Protein AF-A0A7C3M2K3-F1 (afdb_monomer_lite)

Secondary structure (DSSP, 8-state):
-----HHHHHHHHHHHHHHHHHHH--SS-HHHHHHHHHHHHHHHHHHHHHHHHHHHHHHHHTT--------HHHHHHHHHHHHHT----

Foldseek 3Di:
DDDADPQLVVLLVVVLQLVLLLVLDDPVDRVSSVVSSVVSSVVSVVVVVVVVVVVQVVCVVVVHGDGDDHDPVVSVVSVVCSVVVNPPD

Radius of gyration: 15.05 Å; chains: 1; bounding box: 40×23×42 Å

pLDDT: mean 87.26, std 10.61, range [40.97, 95.88]

Structure (mmCIF, N/CA/C/O backbone):
data_AF-A0A7C3M2K3-F1
#
_entry.id   AF-A0A7C3M2K3-F1
#
loop_
_atom_site.group_PDB
_atom_site.id
_atom_site.type_symbol
_atom_site.label_atom_id
_atom_site.label_alt_id
_atom_site.label_comp_id
_atom_site.label_asym_id
_atom_site.label_entity_id
_atom_site.label_seq_id
_atom_site.pdbx_PDB_ins_code
_atom_site.Cartn_x
_atom_site.Cartn_y
_atom_site.Cartn_z
_atom_site.occupancy
_atom_site.B_iso_or_equiv
_atom_site.auth_seq_id
_atom_site.auth_comp_id
_atom_site.auth_asym_id
_atom_site.auth_atom_id
_atom_site.pdbx_PDB_model_num
ATOM 1 N N . MET A 1 1 ? -11.631 4.098 20.188 1.00 40.97 1 MET A N 1
ATOM 2 C CA . MET A 1 1 ? -10.173 4.275 20.017 1.00 40.97 1 MET A CA 1
ATOM 3 C C . MET A 1 1 ? -9.732 3.431 18.831 1.00 40.97 1 MET A C 1
ATOM 5 O O . MET A 1 1 ? -9.746 2.215 18.925 1.00 40.97 1 MET A O 1
ATOM 9 N N . GLN A 1 2 ? -9.479 4.052 17.678 1.00 56.34 2 GLN A N 1
ATOM 10 C CA . GLN A 1 2 ? -9.162 3.332 16.442 1.00 56.34 2 GLN A CA 1
ATOM 11 C C . GLN A 1 2 ? -7.645 3.160 16.345 1.00 56.34 2 GLN A C 1
ATOM 13 O O . GLN A 1 2 ? -6.977 3.888 15.619 1.00 56.34 2 GLN A O 1
ATOM 18 N N . TYR A 1 3 ? -7.100 2.243 17.138 1.00 61.72 3 TYR A N 1
ATOM 19 C CA . TYR A 1 3 ? -5.714 1.826 16.982 1.00 61.72 3 TYR A CA 1
ATOM 20 C C . TYR A 1 3 ? -5.707 0.752 15.905 1.00 61.72 3 TYR A C 1
ATOM 22 O O . TYR A 1 3 ? -6.245 -0.333 16.111 1.00 61.72 3 TYR A O 1
ATOM 30 N N . PHE A 1 4 ? -5.185 1.095 14.728 1.00 72.00 4 PHE A N 1
ATOM 31 C CA . PHE A 1 4 ? -4.877 0.102 13.705 1.00 72.00 4 PHE A CA 1
ATOM 32 C C . PHE A 1 4 ? -4.114 -1.051 14.367 1.00 72.00 4 PHE A C 1
ATOM 34 O O . PHE A 1 4 ? -3.161 -0.814 15.116 1.00 72.00 4 PHE A O 1
ATOM 41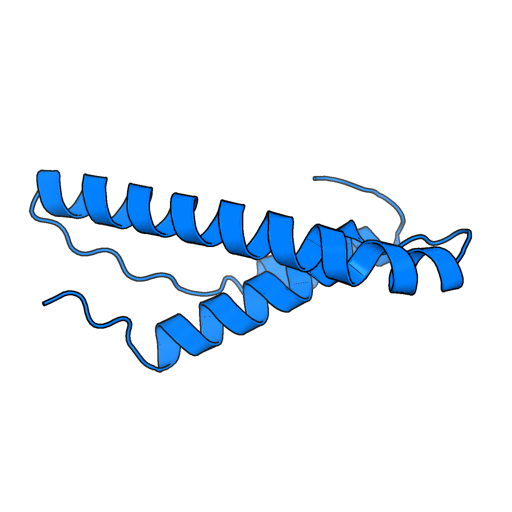 N N . SER A 1 5 ? -4.560 -2.287 14.141 1.00 83.75 5 SER A N 1
ATOM 42 C CA . SER A 1 5 ? -3.857 -3.450 14.687 1.00 83.75 5 SER A CA 1
ATOM 43 C C . SER A 1 5 ? -2.467 -3.546 14.056 1.00 83.75 5 SER A C 1
ATOM 45 O O . SER A 1 5 ? -2.260 -3.120 12.919 1.00 83.75 5 SER A O 1
ATOM 47 N N . LYS A 1 6 ? -1.505 -4.150 14.762 1.00 86.31 6 LYS A N 1
ATOM 48 C CA . LYS A 1 6 ? -0.172 -4.429 14.201 1.00 86.31 6 LYS A CA 1
ATOM 49 C C . LYS A 1 6 ? -0.267 -5.233 12.900 1.00 86.31 6 LYS A C 1
ATOM 51 O O . LYS A 1 6 ? 0.503 -4.999 11.975 1.00 86.31 6 LYS A O 1
ATOM 56 N N . GLU A 1 7 ? -1.230 -6.149 12.830 1.00 88.75 7 GLU A N 1
ATOM 57 C CA . GLU A 1 7 ? -1.507 -6.956 11.639 1.00 88.75 7 GLU A CA 1
ATOM 58 C C . GLU A 1 7 ? -2.034 -6.098 10.488 1.00 88.75 7 GLU A C 1
ATOM 60 O O . GLU A 1 7 ? -1.574 -6.231 9.361 1.00 88.75 7 GLU A O 1
ATOM 65 N N . GLU A 1 8 ? -2.926 -5.157 10.790 1.00 88.62 8 GLU A N 1
ATOM 66 C CA . GLU A 1 8 ? -3.506 -4.247 9.806 1.00 88.62 8 GLU A CA 1
ATOM 67 C C . GLU A 1 8 ? -2.443 -3.313 9.219 1.00 88.62 8 GLU A C 1
ATOM 69 O O . GLU A 1 8 ? -2.357 -3.150 8.007 1.00 88.62 8 GLU A O 1
ATOM 74 N N . ILE A 1 9 ? -1.577 -2.748 10.067 1.00 89.31 9 ILE A N 1
ATOM 75 C CA . ILE A 1 9 ? -0.459 -1.907 9.619 1.00 89.31 9 ILE A CA 1
ATOM 76 C C . ILE A 1 9 ? 0.478 -2.705 8.712 1.00 89.31 9 ILE A C 1
ATOM 78 O O . ILE A 1 9 ? 0.900 -2.200 7.674 1.00 89.31 9 ILE A O 1
ATOM 82 N N . ARG A 1 10 ? 0.796 -3.952 9.081 1.00 92.00 10 ARG A N 1
ATOM 83 C CA . ARG A 1 10 ? 1.634 -4.833 8.261 1.00 92.00 10 ARG A CA 1
ATOM 84 C C . ARG A 1 10 ? 0.991 -5.085 6.897 1.00 92.00 10 ARG A C 1
ATOM 86 O O . ARG A 1 10 ? 1.663 -4.949 5.880 1.00 92.00 10 ARG A O 1
ATOM 93 N N . ASP A 1 11 ? -0.292 -5.423 6.875 1.00 92.62 11 ASP A N 1
ATOM 94 C CA . ASP A 1 11 ? -1.029 -5.721 5.649 1.00 92.62 11 ASP A CA 1
ATOM 95 C C . ASP A 1 11 ? -1.138 -4.484 4.736 1.00 92.62 11 ASP A C 1
ATOM 97 O O . ASP A 1 11 ? -0.952 -4.600 3.521 1.00 92.62 11 ASP A O 1
ATOM 101 N N . ILE A 1 12 ? -1.360 -3.293 5.308 1.00 91.94 12 ILE A N 1
ATOM 102 C CA . ILE A 1 12 ? -1.348 -2.017 4.574 1.00 91.94 12 ILE A CA 1
ATOM 103 C C . ILE A 1 12 ? 0.045 -1.747 4.002 1.00 91.94 12 ILE A C 1
ATOM 105 O O . ILE A 1 12 ? 0.165 -1.452 2.817 1.00 91.94 12 ILE A O 1
ATOM 109 N N . LEU A 1 13 ? 1.106 -1.873 4.808 1.00 92.75 13 LEU A N 1
ATOM 110 C CA . LEU A 1 13 ? 2.481 -1.628 4.359 1.00 92.75 13 LEU A CA 1
ATOM 111 C C . LEU A 1 13 ? 2.875 -2.545 3.199 1.00 92.75 13 LEU A C 1
ATOM 113 O O . LEU A 1 13 ? 3.432 -2.068 2.211 1.00 92.75 13 LEU A O 1
ATOM 117 N N . ILE A 1 14 ? 2.560 -3.841 3.292 1.00 93.38 14 ILE A N 1
ATOM 118 C CA . ILE A 1 14 ? 2.828 -4.801 2.215 1.00 93.38 14 ILE A CA 1
ATOM 119 C C . ILE A 1 14 ? 2.061 -4.399 0.954 1.00 93.38 14 ILE A C 1
ATOM 121 O O . ILE A 1 14 ? 2.648 -4.318 -0.124 1.00 93.38 14 ILE A O 1
ATOM 125 N N . SER A 1 15 ? 0.770 -4.099 1.085 1.00 93.62 15 SER A N 1
ATOM 126 C CA . SER A 1 15 ? -0.080 -3.769 -0.061 1.00 93.62 15 SER A CA 1
ATOM 127 C C . SER A 1 15 ? 0.362 -2.475 -0.743 1.00 93.62 15 SER A C 1
ATOM 129 O O . SER A 1 15 ? 0.489 -2.443 -1.963 1.00 93.62 15 SER A O 1
ATOM 131 N N . VAL A 1 16 ? 0.696 -1.438 0.027 1.00 94.75 16 VAL A N 1
ATOM 132 C CA . VAL A 1 16 ? 1.219 -0.166 -0.489 1.00 94.75 16 VAL A CA 1
ATOM 133 C C . VAL A 1 16 ? 2.533 -0.369 -1.239 1.00 94.75 16 VAL A C 1
ATOM 135 O O . VAL A 1 16 ? 2.678 0.144 -2.346 1.00 94.75 16 VAL A O 1
ATOM 138 N N . LEU A 1 17 ? 3.482 -1.123 -0.673 1.00 94.06 17 LEU A N 1
ATOM 139 C CA . LEU A 1 17 ? 4.776 -1.364 -1.315 1.00 94.06 17 LEU A CA 1
ATOM 140 C C . LEU A 1 17 ? 4.628 -2.143 -2.623 1.00 94.06 17 LEU A C 1
ATOM 142 O O . LEU A 1 17 ? 5.224 -1.766 -3.632 1.00 94.06 17 LEU A O 1
ATOM 146 N N . VAL A 1 18 ? 3.817 -3.203 -2.619 1.00 93.38 18 VAL A N 1
ATOM 147 C CA . VAL A 1 18 ? 3.592 -4.035 -3.808 1.00 93.38 18 VAL A CA 1
ATOM 148 C C . VAL A 1 18 ? 2.870 -3.239 -4.893 1.00 93.38 18 VAL A C 1
ATOM 150 O O . VAL A 1 18 ? 3.306 -3.238 -6.041 1.00 93.38 18 VAL A O 1
ATOM 153 N N . VAL A 1 19 ? 1.814 -2.503 -4.544 1.00 93.00 19 VAL A N 1
ATOM 154 C CA . VAL A 1 19 ? 1.052 -1.694 -5.505 1.00 93.00 19 VAL A CA 1
ATOM 155 C C . VAL A 1 19 ? 1.900 -0.549 -6.068 1.00 93.00 19 VAL A C 1
ATOM 157 O O . VAL A 1 19 ? 1.901 -0.332 -7.279 1.00 93.00 19 VAL A O 1
ATOM 160 N N . ALA A 1 20 ? 2.684 0.144 -5.235 1.00 93.81 20 ALA A N 1
ATOM 161 C CA . ALA A 1 20 ? 3.603 1.185 -5.700 1.00 93.81 20 ALA A CA 1
ATOM 162 C C . ALA A 1 20 ? 4.653 0.633 -6.676 1.00 93.81 20 ALA A C 1
ATOM 164 O O . ALA A 1 20 ? 4.925 1.252 -7.708 1.00 93.81 20 ALA A O 1
ATOM 165 N N . LEU A 1 21 ? 5.200 -0.554 -6.387 1.00 91.62 21 LEU A N 1
ATOM 166 C CA . LEU A 1 21 ? 6.134 -1.234 -7.278 1.00 91.62 21 LEU A CA 1
ATOM 167 C C . LEU A 1 21 ? 5.477 -1.547 -8.626 1.00 91.62 21 LEU A C 1
ATOM 169 O O . LEU A 1 21 ? 6.034 -1.181 -9.660 1.00 91.62 21 LEU A O 1
ATOM 173 N N . ILE A 1 22 ? 4.276 -2.133 -8.612 1.00 91.00 22 ILE A N 1
ATOM 174 C CA . ILE A 1 22 ? 3.520 -2.483 -9.823 1.00 91.00 22 ILE A CA 1
ATOM 175 C C . ILE A 1 22 ? 3.288 -1.257 -10.710 1.00 91.00 22 ILE A C 1
ATOM 177 O O . ILE A 1 22 ? 3.550 -1.306 -11.911 1.00 91.00 22 ILE A O 1
ATOM 181 N N . PHE A 1 23 ? 2.854 -0.134 -10.136 1.00 89.69 23 PHE A N 1
ATOM 182 C CA . PHE A 1 23 ? 2.591 1.074 -10.920 1.00 89.69 23 PHE A CA 1
ATOM 183 C C . PHE A 1 23 ? 3.853 1.730 -11.483 1.00 89.69 23 PHE A C 1
ATOM 185 O O . PHE A 1 23 ? 3.841 2.216 -12.622 1.00 89.69 23 PHE A O 1
ATOM 192 N N . SER A 1 24 ? 4.934 1.732 -10.700 1.00 91.19 24 SER A N 1
ATOM 193 C CA . SER A 1 24 ? 6.223 2.289 -11.115 1.00 91.19 24 SER A CA 1
ATOM 194 C C . SER A 1 24 ? 6.937 1.455 -12.176 1.00 91.19 24 SER A C 1
ATOM 196 O O . SER A 1 24 ? 7.805 1.983 -12.872 1.00 91.19 24 SER A O 1
ATOM 198 N N . TYR A 1 25 ? 6.594 0.171 -12.302 1.00 88.81 25 TYR A N 1
ATOM 199 C CA . TYR A 1 25 ? 7.308 -0.758 -13.160 1.00 88.81 25 TYR A CA 1
ATOM 200 C C . TYR A 1 25 ? 7.181 -0.387 -14.638 1.00 88.81 25 TYR A C 1
ATOM 202 O O . TYR A 1 25 ? 6.086 -0.243 -15.187 1.00 88.81 25 TYR A O 1
ATOM 210 N N . SER A 1 26 ? 8.337 -0.259 -15.285 1.00 84.81 26 SER A N 1
ATOM 211 C CA . SER A 1 26 ? 8.474 -0.004 -16.715 1.00 84.81 26 SER A CA 1
ATOM 212 C C . SER A 1 26 ? 9.303 -1.115 -17.353 1.00 84.81 26 SER A C 1
ATOM 214 O O . SER A 1 26 ? 10.498 -1.240 -17.074 1.00 84.81 26 SER A O 1
ATOM 216 N N . TYR A 1 27 ? 8.667 -1.908 -18.224 1.00 78.06 27 TYR A N 1
ATOM 217 C CA . TYR A 1 27 ? 9.311 -3.019 -18.934 1.00 78.06 27 TYR A CA 1
ATOM 218 C C . TYR A 1 27 ? 10.421 -2.532 -19.878 1.00 78.06 27 TYR A C 1
ATOM 220 O O . TYR A 1 27 ? 11.497 -3.119 -19.940 1.00 78.06 27 TYR A O 1
ATOM 228 N N . SER A 1 28 ? 10.192 -1.416 -20.578 1.00 81.06 28 SER A N 1
ATOM 229 C CA . SER A 1 28 ? 11.137 -0.886 -21.568 1.00 81.06 28 SER A CA 1
ATOM 230 C C . SER A 1 28 ? 12.361 -0.210 -20.949 1.00 81.06 28 SER A C 1
ATOM 232 O O . SER A 1 28 ? 13.419 -0.197 -21.567 1.00 81.06 28 SER A O 1
ATOM 234 N N . ASN A 1 29 ? 12.236 0.376 -19.751 1.00 84.12 29 ASN A N 1
ATOM 235 C CA . ASN A 1 29 ? 13.298 1.170 -19.133 1.00 84.12 29 ASN A CA 1
ATOM 236 C C . ASN A 1 29 ? 13.381 0.921 -17.618 1.00 84.12 29 ASN A C 1
ATOM 238 O O . ASN A 1 29 ? 12.773 1.659 -16.837 1.00 84.12 29 ASN A O 1
ATOM 242 N N . PRO A 1 30 ? 14.203 -0.039 -17.152 1.00 81.94 30 PRO A N 1
ATOM 243 C CA . PRO A 1 30 ? 14.295 -0.365 -15.728 1.00 81.94 30 PRO A CA 1
ATOM 244 C C . PRO A 1 30 ? 14.796 0.811 -14.878 1.00 81.94 30 PRO A C 1
ATOM 246 O O . PRO A 1 30 ? 14.354 0.982 -13.746 1.00 81.94 30 PRO A O 1
ATOM 249 N N . LYS A 1 31 ? 15.647 1.687 -15.432 1.00 87.31 31 LYS A N 1
ATOM 250 C CA . LYS A 1 31 ? 16.098 2.916 -14.751 1.00 87.31 31 LYS A CA 1
ATOM 251 C C . LYS A 1 31 ? 14.941 3.870 -14.437 1.00 87.31 31 LYS A C 1
ATOM 253 O O . LYS A 1 31 ? 14.963 4.533 -13.406 1.00 87.31 31 LYS A O 1
ATOM 258 N N . GLN A 1 32 ? 13.926 3.916 -15.300 1.00 88.31 32 GLN A N 1
ATOM 259 C CA . GLN A 1 32 ? 12.753 4.767 -15.109 1.00 88.31 32 GLN A CA 1
ATOM 260 C C . GLN A 1 32 ? 11.904 4.290 -13.926 1.00 88.31 32 GLN A C 1
ATOM 262 O O . GLN A 1 32 ? 11.373 5.121 -13.196 1.00 88.31 32 GLN A O 1
ATOM 267 N N . THR A 1 33 ? 11.851 2.975 -13.682 1.00 87.50 33 THR A N 1
ATOM 268 C CA . THR A 1 33 ? 11.173 2.394 -12.513 1.00 87.50 33 THR A CA 1
ATOM 269 C C . THR A 1 33 ? 11.721 2.970 -11.210 1.00 87.50 33 THR A C 1
ATOM 271 O O . THR A 1 33 ? 10.950 3.431 -10.378 1.00 87.50 33 THR A O 1
ATOM 274 N N . PHE A 1 34 ? 13.048 3.040 -11.051 1.00 88.38 34 PHE A N 1
ATOM 275 C CA . PHE A 1 34 ? 13.669 3.587 -9.836 1.00 88.38 34 PHE A CA 1
ATOM 276 C C . PHE A 1 34 ? 13.380 5.075 -9.626 1.00 88.38 34 PHE A C 1
ATOM 278 O O . PHE A 1 34 ? 13.216 5.511 -8.490 1.00 88.38 34 PHE A O 1
ATOM 285 N N . VAL A 1 35 ? 13.295 5.846 -10.712 1.00 91.88 35 VAL A N 1
ATOM 286 C CA . VAL A 1 35 ? 12.963 7.275 -10.644 1.00 91.88 35 VAL A CA 1
ATOM 287 C C . VAL A 1 35 ? 11.491 7.474 -10.289 1.00 91.88 35 VAL A C 1
ATOM 289 O O . VAL A 1 35 ? 11.175 8.340 -9.484 1.00 91.88 35 VAL A O 1
ATOM 292 N N . LEU A 1 36 ? 10.592 6.668 -10.861 1.00 91.38 36 LEU A N 1
ATOM 293 C CA . LEU A 1 36 ? 9.145 6.783 -10.669 1.00 91.38 36 LEU A CA 1
ATOM 294 C C . LEU A 1 36 ? 8.656 6.185 -9.345 1.00 91.38 36 LEU A C 1
ATOM 296 O O . LEU A 1 36 ? 7.658 6.653 -8.801 1.00 91.38 36 LEU A O 1
ATOM 300 N N . PHE A 1 37 ? 9.346 5.176 -8.813 1.00 93.31 37 PHE A N 1
ATOM 301 C CA . PHE A 1 37 ? 8.975 4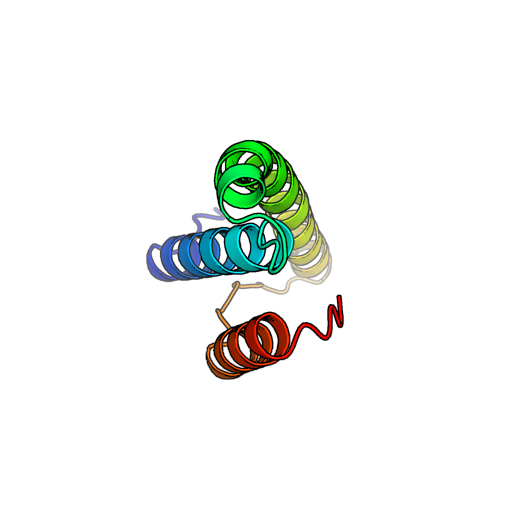.485 -7.580 1.00 93.31 37 PHE A CA 1
ATOM 302 C C . PHE A 1 37 ? 8.666 5.419 -6.397 1.00 93.31 37 PHE A C 1
ATOM 304 O O . PHE A 1 37 ? 7.575 5.288 -5.846 1.00 93.31 37 PHE A O 1
ATOM 311 N N . PRO A 1 38 ? 9.518 6.395 -6.012 1.00 94.06 38 PRO A N 1
ATOM 312 C CA . PRO A 1 38 ? 9.200 7.296 -4.901 1.00 94.06 38 PRO A CA 1
ATOM 313 C C . PRO A 1 38 ? 7.945 8.146 -5.152 1.00 94.06 38 PRO A C 1
ATOM 315 O O . PRO A 1 38 ? 7.181 8.384 -4.217 1.00 94.06 38 PRO A O 1
ATOM 318 N N . TYR A 1 39 ? 7.682 8.556 -6.398 1.00 94.62 39 TYR A N 1
ATOM 319 C CA . TYR A 1 39 ? 6.467 9.303 -6.741 1.00 94.62 39 TYR A CA 1
ATOM 320 C C . TYR A 1 39 ? 5.218 8.437 -6.563 1.00 94.62 39 TYR A C 1
ATOM 322 O O . TYR A 1 39 ? 4.273 8.849 -5.889 1.00 94.62 39 TYR A O 1
ATOM 330 N N . TYR A 1 40 ? 5.228 7.217 -7.109 1.00 94.81 40 TYR A N 1
ATOM 331 C CA . TYR A 1 40 ? 4.112 6.285 -6.945 1.00 94.81 40 TYR A CA 1
ATOM 332 C C . TYR A 1 40 ? 3.932 5.851 -5.495 1.00 94.81 40 TYR A C 1
ATOM 334 O O . TYR A 1 40 ? 2.798 5.707 -5.059 1.00 94.81 40 TYR A O 1
ATOM 342 N N . LEU A 1 41 ? 5.007 5.709 -4.720 1.00 95.00 41 LEU A N 1
ATOM 343 C CA . LEU A 1 41 ? 4.917 5.393 -3.298 1.00 95.00 41 LEU A CA 1
ATOM 344 C C . LEU A 1 41 ? 4.131 6.477 -2.552 1.00 95.00 41 LEU A C 1
ATOM 346 O O . LEU A 1 41 ? 3.195 6.147 -1.830 1.00 95.00 41 LEU A O 1
ATOM 350 N N . ILE A 1 42 ? 4.436 7.759 -2.776 1.00 95.88 42 ILE A N 1
ATOM 351 C CA . ILE A 1 42 ? 3.702 8.872 -2.150 1.00 95.88 42 ILE A CA 1
ATOM 352 C C . ILE A 1 42 ? 2.228 8.862 -2.574 1.00 95.88 42 ILE A C 1
ATOM 354 O O . ILE A 1 42 ? 1.341 8.954 -1.724 1.00 95.88 42 ILE A O 1
ATOM 358 N N . ILE A 1 43 ? 1.961 8.720 -3.876 1.00 95.75 43 ILE A N 1
ATOM 359 C CA . ILE A 1 43 ? 0.597 8.716 -4.422 1.00 95.75 43 ILE A CA 1
ATOM 360 C C . ILE A 1 43 ? -0.213 7.550 -3.850 1.00 95.75 43 ILE A C 1
ATOM 362 O O . ILE A 1 43 ? -1.349 7.747 -3.416 1.00 95.75 43 ILE A O 1
ATOM 366 N N . VAL A 1 44 ? 0.364 6.347 -3.825 1.00 95.75 44 VAL A N 1
ATOM 367 C CA . VAL A 1 44 ? -0.297 5.138 -3.329 1.00 95.75 44 VAL A CA 1
ATOM 368 C C . VAL A 1 44 ? -0.518 5.239 -1.827 1.00 95.75 44 VAL A C 1
ATOM 370 O O . VAL A 1 44 ? -1.645 5.027 -1.402 1.00 95.75 44 VAL A O 1
ATOM 373 N N . VAL A 1 45 ? 0.480 5.637 -1.025 1.00 95.25 45 VAL A N 1
ATOM 374 C CA . VAL A 1 45 ? 0.304 5.852 0.426 1.00 95.25 45 VAL A CA 1
ATOM 375 C C . VAL A 1 45 ? -0.867 6.791 0.688 1.00 95.25 45 VAL A C 1
ATOM 377 O O . VAL A 1 45 ? -1.746 6.467 1.485 1.00 95.25 45 VAL A O 1
ATOM 380 N N . LEU A 1 46 ? -0.901 7.937 0.006 1.00 95.12 46 LEU A N 1
ATOM 381 C CA . LEU A 1 46 ? -1.931 8.942 0.225 1.00 95.12 46 LEU A CA 1
ATOM 382 C C . LEU A 1 46 ? -3.313 8.426 -0.193 1.00 95.12 46 LEU A C 1
ATOM 384 O O . LEU A 1 46 ? -4.266 8.500 0.582 1.00 95.12 46 LEU A O 1
ATOM 388 N N . SER A 1 47 ? -3.409 7.846 -1.391 1.00 93.75 47 SER A N 1
ATOM 389 C CA . SER A 1 47 ? -4.660 7.313 -1.939 1.00 93.75 47 SER A CA 1
ATOM 390 C C . SER A 1 47 ? -5.224 6.181 -1.082 1.00 93.75 47 SER A C 1
ATOM 392 O O . SER A 1 47 ? -6.427 6.151 -0.820 1.00 93.75 47 SER A O 1
ATOM 394 N N . PHE A 1 48 ? -4.360 5.275 -0.617 1.00 92.25 48 PHE A N 1
ATOM 395 C CA . PHE A 1 48 ? -4.739 4.122 0.197 1.00 92.25 48 PHE A CA 1
ATOM 396 C C . PHE A 1 48 ? -5.158 4.544 1.606 1.00 92.25 48 PHE A C 1
ATOM 398 O O . PHE A 1 48 ? -6.168 4.078 2.127 1.00 92.25 48 PHE A O 1
ATOM 405 N N . LEU A 1 49 ? -4.429 5.486 2.211 1.00 91.25 49 LEU A N 1
ATOM 406 C CA . LEU A 1 49 ? -4.751 5.998 3.539 1.00 91.25 49 LEU A CA 1
ATOM 407 C C . LEU A 1 49 ? -6.105 6.716 3.545 1.00 91.25 49 LEU A C 1
ATOM 409 O O . LEU A 1 49 ? -6.922 6.466 4.431 1.00 91.25 49 LEU A O 1
ATOM 413 N N . PHE A 1 50 ? -6.390 7.547 2.537 1.00 93.75 50 PHE A N 1
ATOM 414 C CA . PHE A 1 50 ? -7.710 8.166 2.399 1.00 93.75 50 PHE A CA 1
ATOM 415 C C . PHE A 1 50 ? -8.821 7.144 2.133 1.00 93.75 50 PHE A C 1
ATOM 417 O O . PHE A 1 50 ? -9.894 7.277 2.724 1.00 93.75 50 PHE A O 1
ATOM 424 N N . HIS A 1 51 ? -8.575 6.115 1.315 1.00 91.94 51 HIS A N 1
ATOM 425 C CA . HIS A 1 51 ? -9.536 5.027 1.090 1.00 91.94 51 HIS A CA 1
ATOM 426 C C . HIS A 1 51 ? -9.915 4.319 2.394 1.00 91.94 51 HIS A C 1
ATOM 428 O O . HIS A 1 51 ? -11.096 4.219 2.730 1.00 91.94 51 HIS A O 1
ATOM 434 N N . GLU A 1 52 ? -8.926 3.886 3.174 1.00 91.00 52 GLU A N 1
ATOM 435 C CA . GLU A 1 52 ? -9.177 3.164 4.424 1.00 91.00 52 GLU A CA 1
ATOM 436 C C . GLU A 1 52 ? -9.843 4.044 5.486 1.00 91.00 52 GLU A C 1
ATOM 438 O O . GLU A 1 52 ? -10.748 3.604 6.203 1.00 91.00 52 GLU A O 1
ATOM 443 N N . LEU A 1 53 ? -9.461 5.323 5.567 1.00 90.88 53 LEU A N 1
ATOM 444 C CA . LEU A 1 53 ? -10.140 6.282 6.437 1.00 90.88 53 LEU A CA 1
ATOM 445 C C . LEU A 1 53 ? -11.593 6.502 6.015 1.00 90.88 53 LEU A C 1
ATOM 447 O O . LEU A 1 53 ? -12.455 6.601 6.891 1.00 90.88 53 LEU A O 1
ATOM 451 N N . ALA A 1 54 ? -11.887 6.551 4.715 1.00 92.75 54 ALA A N 1
ATOM 452 C CA . ALA A 1 54 ? -13.252 6.662 4.217 1.00 92.75 54 ALA A CA 1
ATOM 453 C C . ALA A 1 54 ? -14.075 5.421 4.589 1.00 92.75 54 ALA A C 1
ATOM 455 O O . ALA A 1 54 ? -15.151 5.568 5.173 1.00 92.75 54 ALA A O 1
ATOM 456 N N . HIS A 1 55 ? -13.544 4.212 4.373 1.00 92.00 55 HIS A N 1
ATOM 457 C CA . HIS A 1 55 ? -14.202 2.969 4.784 1.00 92.00 55 HIS A CA 1
ATOM 458 C C . HIS A 1 55 ? -14.498 2.946 6.286 1.00 92.00 55 HIS A C 1
ATOM 460 O O . HIS A 1 55 ? -15.638 2.701 6.684 1.00 92.00 55 HIS A O 1
ATOM 466 N N . LYS A 1 56 ? -13.513 3.285 7.128 1.00 90.38 56 LYS A N 1
ATOM 467 C CA . LYS A 1 56 ? -13.693 3.345 8.589 1.00 90.38 56 LYS A CA 1
ATOM 468 C C . LYS A 1 56 ? -14.676 4.432 9.018 1.00 90.38 56 LYS A C 1
ATOM 470 O O . LYS A 1 56 ? -15.461 4.221 9.942 1.00 90.38 56 LYS A O 1
ATOM 475 N N . SER A 1 57 ? -14.669 5.581 8.345 1.00 91.38 57 SER A N 1
ATOM 476 C CA . SER A 1 57 ? -15.598 6.683 8.621 1.00 91.38 57 SER A CA 1
ATOM 477 C C . SER A 1 57 ? -17.039 6.293 8.312 1.00 91.38 57 SER A C 1
ATOM 479 O O . SER A 1 57 ? -17.934 6.579 9.106 1.00 91.38 57 SER A O 1
ATOM 481 N N . VAL A 1 58 ? -17.270 5.614 7.186 1.00 94.06 58 VAL A N 1
ATOM 482 C CA . VAL A 1 58 ? -18.595 5.116 6.805 1.00 94.06 58 VAL A CA 1
ATOM 483 C C . VAL A 1 58 ? -19.030 3.989 7.739 1.00 94.06 58 VAL A C 1
ATOM 485 O O . VAL A 1 58 ? -20.114 4.078 8.305 1.00 94.06 58 VAL A O 1
ATOM 488 N N . ALA A 1 59 ? -18.177 2.995 8.003 1.00 93.00 59 ALA A N 1
ATOM 489 C CA . ALA A 1 59 ? -18.491 1.899 8.923 1.00 93.0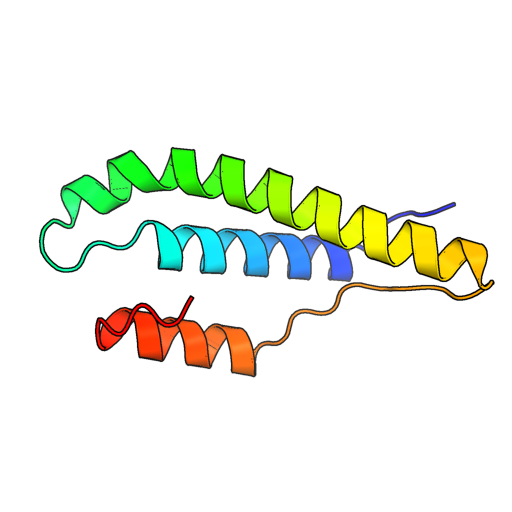0 59 ALA A CA 1
ATOM 490 C C . ALA A 1 59 ? -18.905 2.420 10.306 1.00 93.00 59 ALA A C 1
ATOM 492 O O . ALA A 1 59 ? -19.941 2.020 10.834 1.00 93.00 59 ALA A O 1
ATOM 493 N N . ARG A 1 60 ? -18.167 3.402 10.845 1.00 90.62 60 ARG A N 1
ATOM 494 C CA . ARG A 1 60 ? -18.488 4.014 12.138 1.00 90.62 60 ARG A CA 1
ATOM 495 C C . ARG A 1 60 ? -19.845 4.720 12.136 1.00 90.62 60 ARG A C 1
ATOM 497 O O . ARG A 1 60 ? -20.556 4.631 13.132 1.00 90.62 60 ARG A O 1
ATOM 504 N N . LYS A 1 61 ? -20.224 5.394 11.041 1.00 92.56 61 LYS A N 1
ATOM 505 C CA . LYS A 1 61 ? -21.552 6.028 10.915 1.00 92.56 61 LYS A CA 1
ATOM 506 C C . LYS A 1 61 ? -22.693 5.010 10.993 1.00 92.56 61 LYS A C 1
ATOM 508 O O . LYS A 1 61 ? -23.749 5.346 11.512 1.00 92.56 61 LYS A O 1
ATOM 513 N N . PHE A 1 62 ? -22.468 3.782 10.532 1.00 94.62 62 PHE A N 1
ATOM 514 C CA . PHE A 1 62 ? -23.439 2.686 10.599 1.00 94.62 62 PHE A CA 1
ATOM 515 C C . PHE A 1 62 ? -23.305 1.813 11.861 1.00 94.62 62 PHE A C 1
ATOM 517 O O . PHE A 1 62 ? -23.965 0.784 11.964 1.00 94.62 62 PHE A O 1
ATOM 524 N N . GLY A 1 63 ? -22.463 2.193 12.831 1.00 92.25 63 GLY A N 1
ATOM 525 C CA . GLY A 1 63 ? -22.227 1.397 14.042 1.00 92.25 63 GLY A CA 1
ATOM 526 C C . GLY A 1 63 ? -21.413 0.117 13.806 1.00 92.25 63 GLY A C 1
ATOM 527 O O . GLY A 1 63 ? -21.354 -0.746 14.677 1.00 92.25 63 GLY A O 1
ATOM 528 N N . CYS A 1 64 ? -20.773 -0.012 12.643 1.00 91.25 64 CYS A N 1
ATOM 529 C CA . CYS A 1 64 ? -19.924 -1.138 12.275 1.00 91.25 64 CYS A CA 1
ATOM 530 C C . CYS A 1 64 ? -18.438 -0.837 12.531 1.00 91.25 64 CYS A C 1
ATOM 532 O O . CYS A 1 64 ? -18.012 0.314 12.654 1.00 91.25 64 CYS A O 1
ATOM 534 N N . ILE A 1 65 ? -17.626 -1.894 12.552 1.00 86.31 65 ILE A N 1
ATOM 535 C CA . ILE A 1 65 ? -16.164 -1.820 12.630 1.00 86.31 65 ILE A CA 1
ATOM 536 C C . ILE A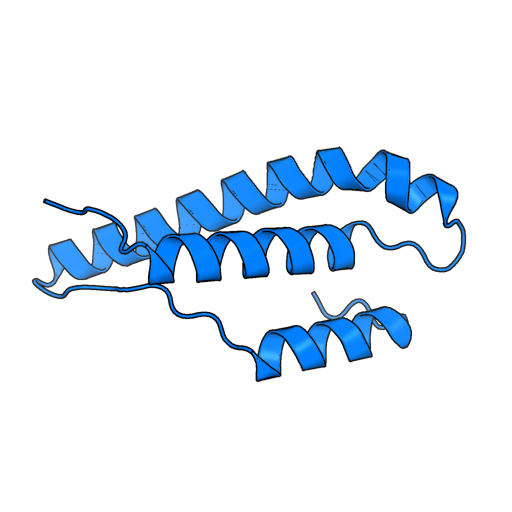 1 65 ? -15.604 -2.328 11.301 1.00 86.31 65 ILE A C 1
ATOM 538 O O . ILE A 1 65 ? -16.065 -3.354 10.805 1.00 86.31 65 ILE A O 1
ATOM 542 N N . SER A 1 66 ? -14.615 -1.637 10.731 1.00 87.44 66 SER A N 1
ATOM 543 C CA . SER A 1 66 ? -13.876 -2.135 9.570 1.00 87.44 66 SER A CA 1
ATOM 544 C C . SER A 1 66 ? -12.391 -2.305 9.883 1.00 87.44 66 SER A C 1
ATOM 546 O O . SER A 1 66 ? -11.767 -1.470 10.547 1.00 87.44 66 SER A O 1
ATOM 548 N N . PHE A 1 67 ? -11.846 -3.415 9.395 1.00 87.06 67 PHE A N 1
ATOM 549 C CA . PHE A 1 67 ? -10.437 -3.772 9.479 1.00 87.06 67 PHE A CA 1
ATOM 550 C C . PHE A 1 67 ? -9.941 -4.056 8.072 1.00 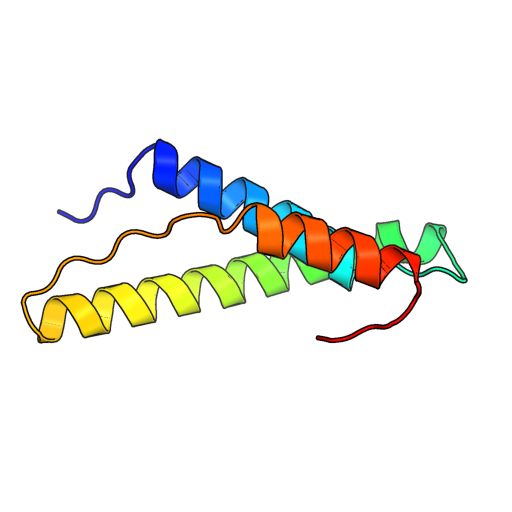87.06 67 PHE A C 1
ATOM 5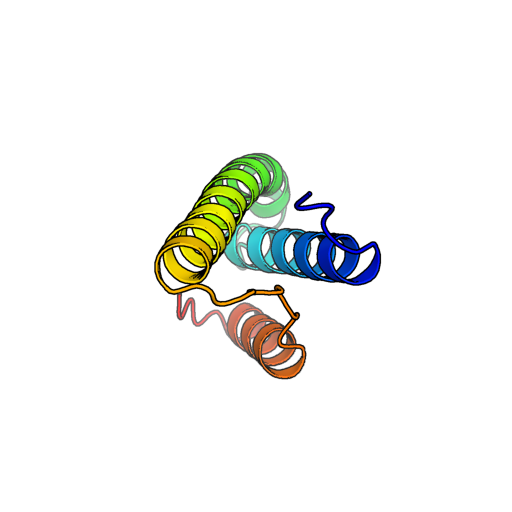52 O O . PHE A 1 67 ? -10.559 -4.847 7.354 1.00 87.06 67 PHE A O 1
ATOM 559 N N . TYR A 1 68 ? -8.836 -3.426 7.690 1.00 90.25 68 TYR A N 1
ATOM 560 C CA . TYR A 1 68 ? -8.175 -3.772 6.448 1.00 90.25 68 TYR A CA 1
ATOM 561 C C . TYR A 1 68 ? -7.532 -5.156 6.559 1.00 90.25 68 TYR A C 1
ATOM 563 O O . TYR A 1 68 ? -6.869 -5.474 7.549 1.00 90.25 68 TYR A O 1
ATOM 571 N N . LYS A 1 69 ? -7.715 -5.972 5.522 1.00 90.44 69 LYS A N 1
ATOM 572 C CA . LYS A 1 69 ? -7.040 -7.258 5.372 1.00 90.44 69 LYS A CA 1
ATOM 573 C C . LYS A 1 69 ? -6.489 -7.364 3.963 1.00 90.44 69 LYS A C 1
ATOM 575 O O . LYS A 1 69 ? -7.221 -7.196 2.989 1.00 90.44 69 LYS A O 1
ATOM 580 N N . MET A 1 70 ? -5.204 -7.675 3.871 1.00 91.50 70 MET A N 1
ATOM 581 C CA . MET A 1 70 ? -4.530 -7.878 2.596 1.00 91.50 70 MET A CA 1
ATOM 582 C C . MET A 1 70 ? -5.162 -9.048 1.831 1.00 91.50 70 MET A C 1
ATOM 584 O O . MET A 1 70 ? -5.316 -10.151 2.363 1.00 91.50 70 MET A O 1
ATOM 588 N N . TRP A 1 71 ? -5.436 -8.839 0.542 1.00 92.44 71 TRP A N 1
ATOM 589 C CA . TRP A 1 71 ? -5.841 -9.911 -0.362 1.00 92.44 71 TRP A CA 1
ATOM 590 C C . TRP A 1 71 ? -4.624 -10.486 -1.094 1.00 92.44 71 TRP A C 1
ATOM 592 O O . TRP A 1 71 ? -4.222 -10.011 -2.155 1.00 92.44 71 TRP A O 1
ATOM 602 N N . THR A 1 72 ? -4.018 -11.517 -0.505 1.00 89.88 72 THR A N 1
ATOM 603 C CA . THR A 1 72 ? -2.760 -12.116 -0.987 1.00 89.88 72 THR A CA 1
ATOM 604 C C . THR A 1 72 ? -2.854 -12.647 -2.414 1.00 89.88 72 THR A C 1
ATOM 606 O O . THR A 1 72 ? -1.955 -12.406 -3.216 1.00 89.88 72 THR A O 1
ATOM 609 N N . THR A 1 73 ? -3.947 -13.330 -2.761 1.00 91.25 73 THR A N 1
ATOM 610 C CA . THR A 1 73 ? -4.156 -13.847 -4.121 1.00 91.25 73 THR A CA 1
ATOM 611 C C . THR A 1 73 ? -4.333 -12.717 -5.128 1.00 91.25 73 THR A C 1
ATOM 613 O O . THR A 1 73 ? -3.825 -12.823 -6.238 1.00 91.25 73 THR A O 1
ATOM 616 N N . GLY A 1 74 ? -4.993 -11.621 -4.736 1.00 89.31 74 GLY A N 1
ATOM 617 C CA . GLY A 1 74 ? -5.111 -10.422 -5.564 1.00 89.31 74 GLY A CA 1
ATOM 618 C C . GLY A 1 74 ? -3.752 -9.778 -5.836 1.00 89.31 74 GLY A C 1
ATOM 619 O O . GLY A 1 74 ? -3.430 -9.504 -6.985 1.00 89.31 74 GLY A O 1
ATOM 620 N N . LEU A 1 75 ? -2.911 -9.619 -4.808 1.00 89.50 75 LEU A N 1
ATOM 621 C CA . LEU A 1 75 ? -1.552 -9.086 -4.977 1.00 89.50 75 LEU A CA 1
ATOM 622 C C . LEU A 1 75 ? -0.686 -9.967 -5.884 1.00 89.50 75 LEU A C 1
ATOM 624 O O . LEU A 1 75 ? 0.016 -9.454 -6.753 1.00 89.50 75 LEU A O 1
ATOM 628 N N . LEU A 1 76 ? -0.749 -11.289 -5.704 1.00 91.25 76 LEU A N 1
ATOM 629 C CA . LEU A 1 76 ? -0.007 -12.237 -6.534 1.00 91.25 76 LEU A CA 1
ATOM 630 C C . LEU A 1 76 ? -0.476 -12.166 -7.993 1.00 91.25 76 LEU A C 1
ATOM 632 O O . LEU A 1 76 ? 0.345 -12.123 -8.907 1.00 91.25 76 LEU A O 1
ATOM 636 N N . LEU A 1 77 ? -1.788 -12.078 -8.209 1.00 91.00 77 LEU A N 1
ATOM 637 C CA . LEU A 1 77 ? -2.369 -11.911 -9.533 1.00 91.00 77 LEU A CA 1
ATOM 638 C C . LEU A 1 77 ? -1.906 -10.603 -10.196 1.00 91.00 77 LEU A C 1
ATOM 640 O O . LEU A 1 77 ? -1.486 -10.622 -11.351 1.00 91.00 77 LEU A O 1
ATOM 644 N N . SER A 1 78 ? -1.897 -9.486 -9.465 1.00 88.62 78 SER A N 1
ATOM 645 C CA . SER A 1 78 ? -1.417 -8.200 -9.984 1.00 88.62 78 SER A CA 1
ATOM 646 C C . SER A 1 78 ? 0.071 -8.226 -10.352 1.00 88.62 78 SER A C 1
ATOM 648 O O . SER A 1 78 ? 0.464 -7.626 -11.351 1.00 88.62 78 SER A O 1
ATOM 650 N N . LEU A 1 79 ? 0.901 -8.961 -9.602 1.00 89.19 79 LEU A N 1
ATOM 651 C CA . LEU A 1 79 ? 2.308 -9.182 -9.957 1.00 89.19 79 LEU A CA 1
ATOM 652 C C . LEU A 1 79 ? 2.457 -9.989 -11.254 1.00 89.19 79 LEU A C 1
ATOM 654 O O . LEU A 1 79 ? 3.308 -9.667 -12.079 1.00 89.19 79 LEU A O 1
ATOM 658 N N . ILE A 1 80 ? 1.618 -11.005 -11.473 1.00 89.06 80 ILE A N 1
ATOM 659 C CA . ILE A 1 80 ? 1.613 -11.760 -12.735 1.00 89.06 80 ILE A CA 1
ATOM 660 C C . ILE A 1 80 ? 1.235 -10.839 -13.904 1.00 89.06 80 ILE A C 1
ATOM 662 O O . ILE A 1 80 ? 1.923 -10.833 -14.925 1.00 89.06 80 ILE A O 1
ATOM 666 N N . PHE A 1 81 ? 0.195 -10.013 -13.755 1.00 86.44 81 PHE A N 1
ATOM 667 C CA . PHE A 1 81 ? -0.219 -9.065 -14.797 1.00 86.44 81 PHE A CA 1
ATOM 668 C C . PHE A 1 81 ? 0.851 -8.017 -15.117 1.00 86.44 81 PHE A C 1
ATOM 670 O O . PHE A 1 81 ? 1.096 -7.729 -16.290 1.00 86.44 81 PHE A O 1
ATOM 677 N N . MET A 1 82 ? 1.544 -7.513 -14.093 1.00 84.25 82 MET A N 1
ATOM 678 C CA . MET A 1 82 ? 2.695 -6.621 -14.249 1.00 84.25 82 MET A CA 1
ATOM 679 C C . MET A 1 82 ? 3.779 -7.238 -15.147 1.00 84.25 82 MET A C 1
ATOM 681 O O . MET A 1 82 ? 4.302 -6.548 -16.021 1.00 84.25 82 MET A O 1
ATOM 685 N N . LEU A 1 83 ? 4.096 -8.528 -14.976 1.00 81.81 83 LEU A N 1
ATOM 686 C CA . LEU A 1 83 ? 5.099 -9.228 -15.792 1.00 81.81 83 LEU A CA 1
ATOM 687 C C . LEU A 1 83 ? 4.648 -9.448 -17.241 1.00 81.81 83 LEU A C 1
ATOM 689 O O . LEU A 1 83 ? 5.474 -9.423 -18.149 1.00 81.81 83 LEU A O 1
ATOM 693 N N . ILE A 1 84 ? 3.346 -9.634 -17.464 1.00 83.06 84 ILE A N 1
ATOM 694 C CA . ILE A 1 84 ? 2.757 -9.787 -18.805 1.00 83.06 84 ILE A CA 1
ATOM 695 C C . ILE A 1 84 ? 2.727 -8.439 -19.556 1.00 83.06 84 ILE A C 1
ATOM 697 O O . ILE A 1 84 ? 2.537 -8.401 -20.769 1.00 83.06 84 ILE A O 1
ATOM 701 N N . GLY A 1 85 ? 2.930 -7.314 -18.861 1.00 68.62 85 GLY A N 1
ATOM 702 C CA . GLY A 1 85 ? 2.844 -5.972 -19.444 1.00 68.62 85 GLY A CA 1
ATOM 703 C C . GLY A 1 85 ? 1.406 -5.499 -19.674 1.00 68.62 85 GLY A C 1
ATOM 704 O O . GLY A 1 85 ? 1.186 -4.394 -20.169 1.00 68.62 85 GLY A O 1
ATOM 705 N N . ALA A 1 86 ? 0.416 -6.298 -19.273 1.00 63.09 86 ALA A N 1
ATOM 706 C CA . ALA A 1 86 ? -0.969 -5.874 -19.213 1.00 63.09 86 ALA A CA 1
ATOM 707 C C . ALA A 1 86 ? -1.140 -4.989 -17.971 1.00 63.09 86 ALA A C 1
ATOM 709 O O . ALA A 1 86 ? -1.357 -5.478 -16.862 1.00 63.09 86 ALA A O 1
ATOM 710 N N . LYS A 1 87 ? -1.023 -3.668 -18.146 1.00 58.34 87 LYS A N 1
ATOM 711 C CA . LYS A 1 87 ? -1.462 -2.704 -17.130 1.00 58.34 87 LYS A CA 1
ATOM 712 C C . LYS A 1 87 ? -2.989 -2.742 -17.064 1.00 58.34 87 LYS A C 1
ATOM 714 O O . LYS A 1 87 ? -3.664 -2.012 -17.778 1.00 58.34 87 LYS A O 1
ATOM 719 N N . ILE A 1 88 ? -3.525 -3.649 -16.250 1.00 55.00 88 ILE A N 1
ATOM 720 C CA . ILE A 1 88 ? -4.959 -3.744 -15.949 1.00 55.00 88 ILE A CA 1
ATOM 721 C C . ILE A 1 88 ? -5.208 -3.092 -14.590 1.00 55.00 88 ILE A C 1
ATOM 723 O O . ILE A 1 88 ? -5.646 -3.757 -13.658 1.00 55.00 88 ILE A O 1
ATOM 727 N N . ILE A 1 89 ? -4.815 -1.825 -14.447 1.00 51.53 89 ILE A N 1
ATOM 728 C CA . ILE A 1 89 ? -5.243 -0.913 -13.379 1.00 51.53 89 ILE A CA 1
ATOM 729 C C . ILE A 1 89 ? -4.699 0.490 -13.645 1.00 51.53 89 ILE A C 1
ATOM 731 O O . ILE A 1 89 ? -3.535 0.599 -14.101 1.00 51.53 89 ILE A O 1
#

Sequence (89 aa):
MQYFSKEEIRDILISVLVVALIFSYSYSNPKQTFVLFPYYLIIVVLSFLFHELAHKSVARKFGCISFYKMWTTGLLLSLIFMLIGAKII